Protein AF-A0A1C6HY52-F1 (afdb_monomer)

Sequence (71 aa):
MAWTDGNLASALTELEAVERRLEAGERSRDLKQAAQHAYNSAYVNENPAQAEWRREILERAQHVIDACLKQ

pLDDT: mean 91.7, std 6.77, range [56.25, 97.56]

Radius of gyration: 11.92 Å; Cα contacts (8 Å, |Δi|>4): 67; chains: 1; bounding box: 28×23×33 Å

Nearest PDB structures (foldseek):
  6w3i-assembly1_A  TM=6.322E-01  e=5.863E+00  Homo sapiens
  8jxh-assembly1_D  TM=3.780E-01  e=3.256E+00  Rattus norvegicus

Secondary structure (DSSP, 8-state):
-PPPHHHHHHHHHHHHHHHHHHHTT---HHHHHHHHHHHHHHHT---GGGHHHHHHHHHHHHHHHHHHHT-

Structure (mmCIF, N/CA/C/O backbone):
data_AF-A0A1C6HY52-F1
#
_entry.id   AF-A0A1C6HY52-F1
#
loop_
_atom_site.group_PDB
_atom_site.id
_atom_site.type_symbol
_atom_site.label_atom_id
_atom_site.label_alt_id
_atom_site.label_comp_id
_atom_site.label_asym_id
_atom_site.label_entity_id
_atom_site.label_seq_id
_atom_site.pdbx_PDB_ins_code
_atom_site.Cartn_x
_atom_site.Cartn_y
_atom_site.Cartn_z
_atom_site.occupancy
_atom_site.B_iso_or_equiv
_atom_site.auth_seq_id
_atom_site.auth_comp_id
_atom_site.auth_asym_id
_atom_site.auth_atom_id
_atom_site.pdbx_PDB_model_num
ATOM 1 N N . MET A 1 1 ? 14.119 -5.508 -6.476 1.00 67.31 1 MET A N 1
ATOM 2 C CA . MET A 1 1 ? 13.757 -6.814 -7.088 1.00 67.31 1 MET A CA 1
ATOM 3 C C . MET A 1 1 ? 12.536 -6.596 -7.967 1.00 67.31 1 MET A C 1
ATOM 5 O O . MET A 1 1 ? 11.634 -5.909 -7.511 1.00 67.31 1 MET A O 1
ATOM 9 N N . ALA A 1 2 ? 12.516 -7.101 -9.203 1.00 82.69 2 ALA A N 1
ATOM 10 C CA . ALA A 1 2 ? 11.334 -6.982 -10.060 1.00 82.69 2 ALA A CA 1
ATOM 11 C C . ALA A 1 2 ? 10.225 -7.924 -9.574 1.00 82.69 2 ALA A C 1
ATOM 13 O O . ALA A 1 2 ? 10.506 -9.045 -9.139 1.00 82.69 2 ALA A O 1
ATOM 14 N N . TRP A 1 3 ? 8.977 -7.483 -9.674 1.00 86.94 3 TRP A N 1
ATOM 15 C CA . TRP A 1 3 ? 7.838 -8.355 -9.442 1.00 86.94 3 TRP A CA 1
ATOM 16 C C . TRP A 1 3 ? 7.663 -9.338 -10.602 1.00 86.94 3 TRP A C 1
ATOM 18 O O . TRP A 1 3 ? 7.900 -9.001 -11.761 1.00 86.94 3 TRP A O 1
ATOM 28 N N . THR A 1 4 ? 7.254 -10.558 -10.283 1.00 86.81 4 THR A N 1
ATOM 29 C CA . THR A 1 4 ? 6.615 -11.467 -11.230 1.00 86.81 4 THR A CA 1
ATOM 30 C C . THR A 1 4 ? 5.114 -11.190 -11.215 1.00 86.81 4 THR A C 1
ATOM 32 O O . THR A 1 4 ? 4.591 -10.670 -10.231 1.00 86.81 4 THR A O 1
ATOM 35 N N . ASP A 1 5 ? 4.388 -11.582 -12.259 1.00 80.69 5 ASP A N 1
ATOM 36 C CA . ASP A 1 5 ? 2.931 -11.378 -12.292 1.00 80.69 5 ASP A CA 1
ATOM 37 C C . ASP A 1 5 ? 2.236 -12.001 -11.068 1.00 80.69 5 ASP A C 1
ATOM 39 O O . ASP A 1 5 ? 1.324 -11.414 -10.489 1.00 80.69 5 ASP A O 1
ATOM 43 N N . GLY A 1 6 ? 2.730 -13.157 -10.607 1.00 81.62 6 GLY A N 1
ATOM 44 C CA . GLY A 1 6 ? 2.205 -13.838 -9.425 1.00 81.62 6 GLY A CA 1
ATOM 45 C C . GLY A 1 6 ? 2.457 -13.087 -8.116 1.00 81.62 6 GLY A C 1
ATOM 46 O O . GLY A 1 6 ? 1.551 -12.981 -7.295 1.00 81.62 6 GLY A O 1
ATOM 47 N N . ASN A 1 7 ? 3.661 -12.545 -7.902 1.00 85.62 7 ASN A N 1
ATOM 48 C CA . ASN A 1 7 ? 3.946 -11.839 -6.650 1.00 85.62 7 ASN A CA 1
ATOM 49 C C .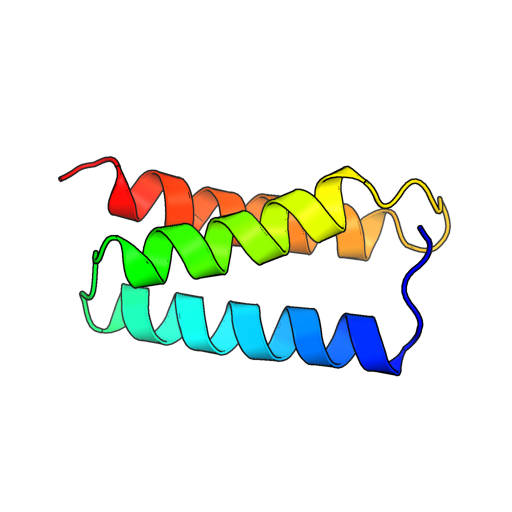 ASN A 1 7 ? 3.339 -10.422 -6.618 1.00 85.62 7 ASN A C 1
ATOM 51 O O . ASN A 1 7 ? 2.968 -9.963 -5.539 1.00 85.62 7 ASN A O 1
ATOM 55 N N . LEU A 1 8 ? 3.150 -9.778 -7.777 1.00 87.44 8 LEU A N 1
ATOM 56 C CA . LEU A 1 8 ? 2.406 -8.524 -7.896 1.00 87.44 8 LEU A CA 1
ATOM 57 C C . LEU A 1 8 ? 0.926 -8.735 -7.560 1.00 87.44 8 LEU A C 1
ATOM 59 O O . LEU A 1 8 ? 0.374 -7.997 -6.746 1.00 87.44 8 LEU A O 1
ATOM 63 N N . ALA A 1 9 ? 0.296 -9.766 -8.132 1.00 89.06 9 ALA A N 1
ATOM 64 C CA . ALA A 1 9 ? -1.104 -10.085 -7.859 1.00 89.06 9 ALA A CA 1
ATOM 65 C C . ALA A 1 9 ? -1.350 -10.381 -6.371 1.00 89.06 9 ALA A C 1
ATOM 67 O O . ALA A 1 9 ? -2.322 -9.886 -5.793 1.00 89.06 9 ALA A O 1
ATOM 68 N N . SER A 1 10 ? -0.447 -11.129 -5.728 1.00 87.25 10 SER A N 1
ATOM 69 C CA . SER A 1 10 ? -0.517 -11.364 -4.282 1.00 87.25 10 SER A CA 1
ATOM 70 C C . SER A 1 10 ? -0.391 -10.066 -3.483 1.00 87.25 10 SER A C 1
ATOM 72 O O . SER A 1 10 ? -1.207 -9.828 -2.598 1.00 87.25 10 SER A O 1
ATOM 74 N N . ALA A 1 11 ? 0.568 -9.196 -3.823 1.00 87.00 11 ALA A N 1
ATOM 75 C CA . ALA A 1 11 ? 0.757 -7.920 -3.130 1.00 87.00 11 ALA A CA 1
ATOM 76 C C . ALA A 1 11 ? -0.476 -7.005 -3.240 1.00 87.00 11 ALA A C 1
ATOM 78 O O . ALA A 1 11 ? -0.881 -6.399 -2.250 1.00 87.00 11 ALA A O 1
ATOM 79 N N . LEU A 1 12 ? -1.103 -6.940 -4.419 1.00 91.81 12 LEU A N 1
ATOM 80 C CA . LEU A 1 12 ? -2.336 -6.175 -4.631 1.00 91.81 12 LEU A CA 1
ATOM 81 C C . LEU A 1 12 ? -3.515 -6.765 -3.847 1.00 91.81 12 LEU A C 1
ATOM 83 O O . LEU A 1 12 ? -4.250 -6.020 -3.205 1.00 91.81 12 LEU A O 1
ATOM 87 N N . THR A 1 13 ? -3.659 -8.094 -3.830 1.00 92.62 13 THR A N 1
ATOM 88 C CA . THR A 1 13 ? -4.723 -8.780 -3.074 1.00 92.62 13 THR A CA 1
ATOM 89 C C . THR A 1 13 ? -4.587 -8.546 -1.567 1.00 92.62 13 THR A C 1
ATOM 91 O O . THR A 1 13 ? -5.575 -8.287 -0.878 1.00 92.62 13 THR A O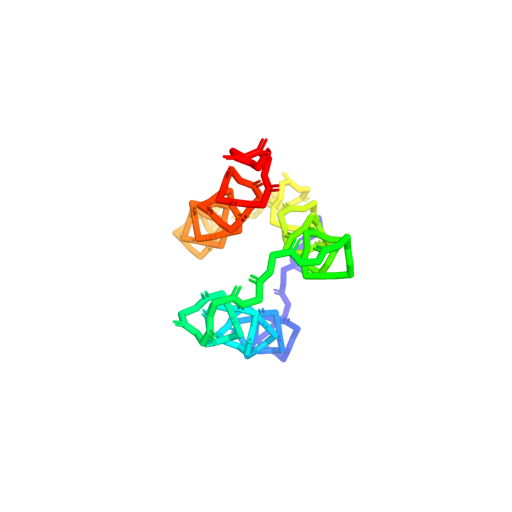 1
ATOM 94 N N . GLU A 1 14 ? -3.364 -8.620 -1.038 1.00 90.94 14 GLU A N 1
ATOM 95 C CA . GLU A 1 14 ? -3.084 -8.311 0.366 1.00 90.94 14 GLU A CA 1
ATOM 96 C C . GLU A 1 14 ? -3.416 -6.852 0.690 1.00 90.94 14 GLU A C 1
ATOM 98 O O . GLU A 1 14 ? -4.044 -6.577 1.714 1.00 90.94 14 GLU A O 1
ATOM 103 N N . LEU A 1 15 ? -3.047 -5.922 -0.196 1.00 95.00 15 LEU A N 1
ATOM 104 C CA . LEU A 1 15 ? -3.313 -4.498 -0.016 1.00 95.00 15 LEU A CA 1
ATOM 105 C C . LEU A 1 15 ? -4.815 -4.187 -0.027 1.00 95.00 15 LEU A C 1
ATOM 107 O O . LEU A 1 15 ? -5.287 -3.482 0.860 1.00 95.00 15 LEU A O 1
ATOM 111 N N . GLU A 1 16 ? -5.581 -4.791 -0.938 1.00 96.00 16 GLU A N 1
ATOM 112 C CA . GLU A 1 16 ? -7.047 -4.688 -0.948 1.00 96.00 16 GLU A CA 1
ATOM 113 C C . GLU A 1 16 ? -7.675 -5.211 0.350 1.00 96.00 16 GLU A C 1
ATOM 115 O O . GLU A 1 16 ? -8.612 -4.617 0.886 1.00 96.00 16 GLU A O 1
ATOM 120 N N . ALA A 1 17 ? -7.178 -6.332 0.882 1.00 95.62 17 ALA A N 1
ATOM 121 C CA . ALA A 1 17 ? -7.680 -6.879 2.139 1.00 95.62 17 ALA A CA 1
ATOM 122 C C . ALA A 1 17 ? -7.390 -5.942 3.324 1.00 95.62 17 ALA A C 1
ATOM 124 O O . ALA A 1 17 ? -8.223 -5.788 4.221 1.00 95.62 17 ALA A O 1
ATOM 125 N N . VAL A 1 18 ? -6.218 -5.308 3.324 1.00 95.94 18 VAL A N 1
ATOM 126 C CA . VAL A 1 18 ? -5.813 -4.314 4.321 1.00 95.94 18 VAL A CA 1
ATOM 127 C C . VAL A 1 18 ? -6.681 -3.052 4.225 1.00 95.94 18 VAL A C 1
ATOM 129 O O . VAL A 1 18 ? -7.175 -2.572 5.244 1.00 95.94 18 VAL A O 1
ATOM 132 N N . GLU A 1 19 ? -6.947 -2.545 3.024 1.00 96.94 19 GLU A N 1
ATOM 133 C CA . GLU A 1 19 ? -7.823 -1.385 2.815 1.00 96.94 19 GLU A CA 1
ATOM 134 C C . GLU A 1 19 ? -9.254 -1.657 3.298 1.00 96.94 19 GLU A C 1
ATOM 136 O O . GLU A 1 19 ? -9.802 -0.863 4.060 1.00 96.94 19 GLU A O 1
ATOM 141 N N . ARG A 1 20 ? -9.832 -2.824 2.981 1.00 97.00 20 ARG A N 1
ATOM 142 C CA . ARG A 1 20 ? -11.174 -3.198 3.473 1.00 97.00 20 ARG A CA 1
ATOM 143 C C . ARG A 1 20 ? -11.257 -3.250 4.998 1.00 97.00 20 ARG A C 1
ATOM 145 O O . ARG A 1 20 ? -12.272 -2.880 5.585 1.00 97.00 20 ARG A O 1
ATOM 152 N N . ARG A 1 21 ? -10.201 -3.724 5.663 1.00 96.06 21 ARG A N 1
ATOM 153 C CA . ARG A 1 21 ? -10.125 -3.743 7.134 1.00 96.06 21 ARG A CA 1
ATOM 154 C C . ARG A 1 21 ? -10.050 -2.328 7.705 1.00 96.06 21 ARG A C 1
ATOM 156 O O . ARG A 1 21 ? -10.723 -2.043 8.695 1.00 96.06 21 ARG A O 1
ATOM 163 N N . LEU A 1 22 ? -9.296 -1.436 7.058 1.00 96.12 22 LEU A N 1
ATOM 164 C CA . LEU A 1 22 ? -9.254 -0.020 7.422 1.00 96.12 22 LEU A CA 1
ATOM 165 C C . LEU A 1 22 ? -10.634 0.640 7.284 1.00 96.12 22 LEU A C 1
ATOM 167 O O . LEU A 1 22 ? -11.068 1.351 8.191 1.00 96.12 22 LEU A O 1
ATOM 171 N N . GLU A 1 23 ? -11.339 0.379 6.181 1.00 95.94 23 GLU A N 1
ATOM 172 C CA . GLU A 1 23 ? -12.704 0.865 5.935 1.00 95.94 23 GLU A CA 1
ATOM 173 C C . GLU A 1 23 ? -13.702 0.342 6.975 1.00 95.94 23 GLU A C 1
ATOM 175 O O . GLU A 1 23 ? -14.569 1.086 7.434 1.00 95.94 23 GLU A O 1
ATOM 180 N N . ALA A 1 24 ? -13.531 -0.904 7.427 1.00 95.94 24 ALA A N 1
ATOM 181 C CA . ALA A 1 24 ? -14.287 -1.481 8.541 1.00 95.94 24 ALA A CA 1
ATOM 182 C C . ALA A 1 24 ? -13.938 -0.859 9.912 1.00 95.94 24 ALA A C 1
ATOM 184 O O . ALA A 1 24 ? -14.531 -1.215 10.931 1.00 95.94 24 ALA A O 1
ATOM 185 N N . GLY A 1 25 ? -12.991 0.082 9.950 1.00 93.38 25 GLY A N 1
ATOM 186 C CA . GLY A 1 25 ? -12.611 0.852 11.127 1.00 93.38 25 GLY A CA 1
ATOM 187 C C . GLY A 1 25 ? -11.435 0.274 11.908 1.00 93.38 25 GLY A C 1
ATOM 188 O O . GLY A 1 25 ? -11.045 0.868 12.917 1.00 93.38 25 GLY A O 1
ATOM 189 N N . GLU A 1 26 ? -10.845 -0.835 11.456 1.00 94.19 26 GLU A N 1
ATOM 190 C CA . GLU A 1 26 ? -9.653 -1.388 12.085 1.00 94.19 26 GLU A CA 1
ATOM 191 C C . GLU A 1 26 ? -8.480 -0.418 11.931 1.00 94.19 26 GLU A C 1
ATOM 193 O O . GLU A 1 26 ? -8.193 0.079 10.846 1.00 94.19 26 GLU A O 1
ATOM 198 N N . ARG A 1 27 ? -7.773 -0.151 13.029 1.00 93.31 27 ARG A N 1
ATOM 199 C CA . ARG A 1 27 ? -6.541 0.644 13.027 1.00 93.31 27 ARG A CA 1
ATOM 200 C C . ARG A 1 27 ? -5.511 -0.011 13.948 1.00 93.31 27 ARG A C 1
ATOM 202 O O . ARG A 1 27 ? -4.991 0.578 14.890 1.00 93.31 27 ARG A O 1
ATOM 209 N N . SER A 1 28 ? -5.288 -1.302 13.741 1.00 93.69 28 SER A N 1
ATOM 210 C CA . SER A 1 28 ? -4.397 -2.100 14.580 1.00 93.69 28 SER A CA 1
ATOM 211 C C . SER A 1 28 ? -2.932 -1.945 14.158 1.00 93.69 28 SER A C 1
ATOM 213 O O . SER A 1 28 ? -2.608 -1.543 13.035 1.00 93.69 28 SER A O 1
ATOM 215 N N . ARG A 1 29 ? -2.015 -2.317 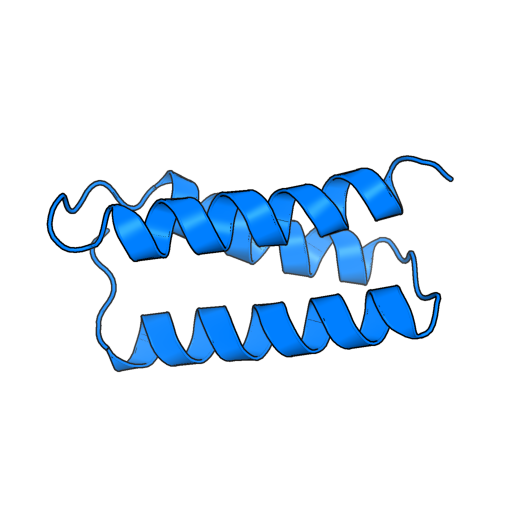15.059 1.00 93.62 29 ARG A N 1
ATOM 216 C CA . ARG A 1 29 ? -0.591 -2.443 14.721 1.00 93.62 29 ARG A CA 1
ATOM 217 C C . ARG A 1 29 ? -0.372 -3.471 13.608 1.00 93.62 29 ARG A C 1
ATOM 219 O O . ARG A 1 29 ? 0.484 -3.248 12.757 1.00 93.62 29 ARG A O 1
ATOM 226 N N . ASP A 1 30 ? -1.161 -4.541 13.601 1.00 94.00 30 ASP A N 1
ATOM 227 C CA . ASP A 1 30 ? -1.079 -5.605 12.600 1.00 94.00 30 ASP A CA 1
ATOM 228 C C . ASP A 1 30 ? -1.479 -5.090 11.217 1.00 94.00 30 ASP A C 1
ATOM 230 O O . ASP A 1 30 ? -0.796 -5.368 10.232 1.00 94.00 30 ASP A O 1
ATOM 234 N N . LEU A 1 31 ? -2.530 -4.267 11.146 1.00 94.56 31 LEU A N 1
ATOM 235 C CA . LEU A 1 31 ? -2.962 -3.625 9.908 1.00 94.56 31 LEU A CA 1
ATOM 236 C C . LEU A 1 31 ? -1.881 -2.693 9.353 1.00 94.56 31 LEU A C 1
ATOM 238 O O . LEU A 1 31 ? -1.521 -2.777 8.177 1.00 94.56 31 LEU A O 1
ATOM 242 N N . LYS A 1 32 ? -1.295 -1.860 10.222 1.00 95.38 32 LYS A N 1
ATOM 243 C CA . LYS A 1 32 ? -0.160 -1.003 9.861 1.00 95.38 32 LYS A CA 1
ATOM 244 C C . LYS A 1 32 ? 1.031 -1.826 9.368 1.00 95.38 32 LYS A C 1
ATOM 246 O O . LYS A 1 32 ? 1.675 -1.445 8.396 1.00 95.38 32 LYS A O 1
ATOM 251 N N . GLN A 1 33 ? 1.352 -2.933 10.035 1.00 95.25 33 GLN A N 1
ATOM 252 C CA . GLN A 1 33 ? 2.485 -3.780 9.669 1.00 95.25 33 GLN A CA 1
ATOM 253 C C . GLN A 1 33 ? 2.274 -4.461 8.311 1.00 95.25 33 GLN A C 1
ATOM 255 O O . GLN A 1 33 ? 3.215 -4.523 7.520 1.00 95.25 33 GLN A O 1
ATOM 260 N N . ALA A 1 34 ? 1.052 -4.912 8.016 1.00 94.25 34 ALA A N 1
ATOM 261 C CA . ALA A 1 34 ? 0.699 -5.461 6.710 1.00 94.25 34 ALA A CA 1
ATOM 262 C C . ALA A 1 34 ? 0.857 -4.410 5.595 1.00 94.25 34 ALA A C 1
ATOM 264 O O . ALA A 1 34 ? 1.519 -4.673 4.592 1.00 94.25 34 ALA A O 1
ATOM 265 N N . ALA A 1 35 ? 0.361 -3.186 5.811 1.00 95.38 35 ALA A N 1
ATOM 266 C CA . ALA A 1 35 ? 0.573 -2.079 4.877 1.00 95.38 35 ALA A CA 1
ATOM 267 C C . ALA A 1 35 ? 2.068 -1.742 4.704 1.00 95.38 35 ALA A C 1
ATOM 269 O O . ALA A 1 35 ? 2.548 -1.571 3.586 1.00 95.38 35 ALA A O 1
ATOM 270 N N . GLN A 1 36 ? 2.843 -1.718 5.793 1.00 95.50 36 GLN A N 1
ATOM 271 C CA . GLN A 1 36 ? 4.283 -1.450 5.745 1.00 95.50 36 GLN A CA 1
ATOM 272 C C . GLN A 1 36 ? 5.056 -2.516 4.957 1.00 95.50 36 GLN A C 1
ATOM 274 O O . GLN A 1 36 ? 6.025 -2.189 4.273 1.00 95.50 36 GLN A O 1
ATOM 279 N N . HIS A 1 37 ? 4.640 -3.781 5.034 1.00 93.19 37 HIS A N 1
ATOM 280 C CA . HIS A 1 37 ? 5.233 -4.855 4.242 1.00 93.19 37 HIS A CA 1
ATOM 281 C C . HIS A 1 37 ? 5.048 -4.607 2.736 1.00 93.19 37 HIS A C 1
ATOM 283 O O . HIS A 1 37 ? 6.030 -4.638 1.989 1.00 93.19 37 HIS A O 1
ATOM 289 N N . ALA A 1 38 ? 3.827 -4.268 2.308 1.00 92.50 38 ALA A N 1
ATOM 290 C CA . ALA A 1 38 ? 3.533 -3.914 0.918 1.00 92.50 38 ALA A CA 1
ATOM 291 C C . ALA A 1 38 ? 4.324 -2.675 0.463 1.00 92.50 38 ALA A C 1
ATOM 293 O O . ALA A 1 38 ? 4.964 -2.699 -0.591 1.00 92.50 38 ALA A O 1
ATOM 294 N N . TYR A 1 39 ? 4.368 -1.633 1.300 1.00 94.81 39 TYR A N 1
ATOM 295 C CA . TYR A 1 39 ? 5.148 -0.424 1.038 1.00 94.81 39 TYR A CA 1
ATOM 296 C C . TYR A 1 39 ? 6.630 -0.741 0.816 1.00 94.81 39 TYR A C 1
ATOM 298 O O . TYR A 1 39 ? 7.218 -0.320 -0.177 1.00 94.81 39 TYR A O 1
ATOM 306 N N . ASN A 1 40 ? 7.245 -1.519 1.711 1.00 93.12 40 ASN A N 1
ATOM 307 C CA . ASN A 1 40 ? 8.667 -1.847 1.623 1.00 93.12 40 ASN A CA 1
ATOM 308 C C . ASN A 1 40 ? 8.981 -2.691 0.379 1.00 93.12 40 ASN A C 1
ATOM 310 O O . ASN A 1 40 ? 9.997 -2.449 -0.272 1.00 93.12 40 ASN A O 1
ATOM 314 N N . SER A 1 41 ? 8.102 -3.635 0.023 1.00 90.62 41 SER A N 1
ATOM 315 C CA . SER A 1 41 ? 8.212 -4.432 -1.207 1.00 90.62 41 SER A CA 1
ATOM 316 C C . SER A 1 41 ? 8.202 -3.545 -2.458 1.00 90.62 41 SER A C 1
ATOM 318 O O . S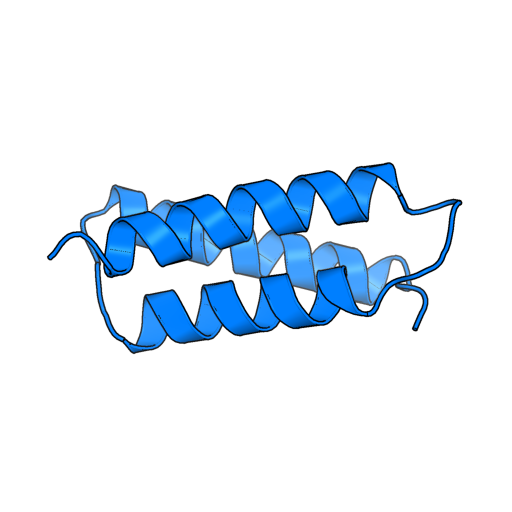ER A 1 41 ? 9.061 -3.688 -3.329 1.00 90.62 41 SER A O 1
ATOM 320 N N . ALA A 1 42 ? 7.292 -2.567 -2.519 1.00 91.81 42 ALA A N 1
ATOM 321 C CA . ALA A 1 42 ? 7.229 -1.606 -3.619 1.00 91.81 42 ALA A CA 1
ATOM 322 C C . ALA A 1 42 ? 8.408 -0.628 -3.621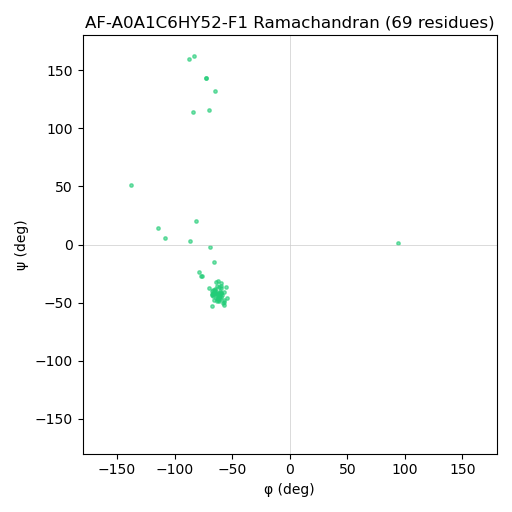 1.00 91.81 42 ALA A C 1
ATOM 324 O O . ALA A 1 42 ? 8.941 -0.288 -4.678 1.00 91.81 42 ALA A O 1
ATOM 325 N N . TYR A 1 43 ? 8.867 -0.199 -2.447 1.00 92.69 43 TYR A N 1
ATOM 326 C CA . TYR A 1 43 ? 9.956 0.762 -2.322 1.00 92.69 43 TYR A CA 1
ATOM 327 C C . TYR A 1 43 ? 11.257 0.245 -2.949 1.00 92.69 43 TYR A C 1
ATOM 329 O O . TYR A 1 43 ? 11.932 1.002 -3.649 1.00 92.69 43 TYR A O 1
ATOM 337 N N . VAL A 1 44 ? 11.560 -1.047 -2.762 1.00 91.88 44 VAL A N 1
ATOM 338 C CA . VAL A 1 44 ? 12.758 -1.720 -3.303 1.00 91.88 44 VAL A CA 1
ATOM 339 C C . VAL A 1 44 ? 12.577 -2.271 -4.727 1.00 91.88 44 VAL A C 1
ATOM 341 O O . VAL A 1 44 ? 13.478 -2.937 -5.258 1.00 91.88 44 VAL A O 1
ATOM 344 N N . ASN A 1 45 ? 11.418 -2.053 -5.359 1.00 88.31 45 ASN A N 1
ATOM 345 C CA . ASN A 1 45 ? 11.236 -2.352 -6.775 1.00 88.31 45 ASN A CA 1
ATOM 346 C C . ASN A 1 45 ? 11.752 -1.179 -7.621 1.00 88.31 45 ASN A C 1
ATOM 348 O O . ASN A 1 45 ? 11.207 -0.081 -7.598 1.00 88.31 45 ASN A O 1
ATOM 352 N N . GLU A 1 46 ? 12.813 -1.422 -8.384 1.00 88.50 46 GLU A N 1
ATOM 353 C CA . GLU A 1 46 ? 13.459 -0.423 -9.241 1.00 88.50 46 GLU A CA 1
ATOM 354 C C . GLU A 1 46 ? 13.199 -0.679 -10.731 1.00 88.50 46 GLU A C 1
ATOM 356 O O . GLU A 1 46 ? 13.766 0.002 -11.580 1.00 88.50 46 GLU A O 1
ATOM 361 N N . ASN A 1 47 ? 12.350 -1.658 -11.069 1.00 90.00 47 ASN A N 1
ATOM 362 C CA . ASN A 1 47 ? 12.051 -1.997 -12.454 1.00 90.00 47 ASN A CA 1
ATOM 363 C C . ASN A 1 47 ? 11.212 -0.885 -13.118 1.00 90.00 47 ASN A C 1
ATOM 365 O O . ASN A 1 47 ? 10.050 -0.703 -12.741 1.00 90.00 47 ASN A O 1
ATOM 369 N N . PRO A 1 48 ? 11.731 -0.181 -14.144 1.00 90.56 48 PRO A N 1
ATOM 370 C CA . PRO A 1 48 ? 11.005 0.909 -14.794 1.00 90.56 48 PRO A CA 1
ATOM 371 C C . PRO A 1 48 ? 9.707 0.455 -15.469 1.00 90.56 48 PRO A C 1
ATOM 373 O O . PRO A 1 48 ? 8.735 1.203 -15.484 1.00 90.56 48 PRO A O 1
ATOM 376 N N . ALA A 1 49 ? 9.657 -0.786 -15.967 1.00 92.44 49 ALA A N 1
ATOM 377 C CA . ALA A 1 49 ? 8.450 -1.351 -16.576 1.00 92.44 49 ALA A CA 1
ATOM 378 C C . ALA A 1 49 ? 7.299 -1.535 -15.569 1.00 92.44 49 ALA A C 1
ATOM 380 O O . ALA A 1 49 ? 6.156 -1.727 -15.964 1.00 92.44 49 ALA A O 1
ATOM 381 N N . GLN A 1 50 ? 7.597 -1.477 -14.268 1.00 91.44 50 GLN A N 1
ATOM 382 C CA . GLN A 1 50 ? 6.639 -1.635 -13.173 1.00 91.44 50 GLN A CA 1
ATOM 383 C C . GLN A 1 50 ? 6.486 -0.348 -12.355 1.00 91.44 50 GLN A C 1
ATOM 385 O O . GLN A 1 50 ? 5.937 -0.379 -11.257 1.00 91.44 50 GLN A O 1
ATOM 390 N N . ALA A 1 51 ? 6.962 0.791 -12.869 1.00 93.44 51 ALA A N 1
ATOM 391 C CA . ALA A 1 51 ? 6.938 2.062 -12.149 1.00 93.44 51 ALA A CA 1
ATOM 392 C C . ALA A 1 51 ? 5.516 2.513 -11.776 1.00 93.44 51 ALA A C 1
ATOM 394 O O . ALA A 1 51 ? 5.317 3.112 -10.720 1.00 93.44 51 ALA A O 1
ATOM 395 N N . GLU A 1 52 ? 4.528 2.206 -12.618 1.00 94.69 52 GLU A N 1
ATOM 396 C CA . GLU A 1 52 ? 3.127 2.523 -12.348 1.00 94.69 52 GLU A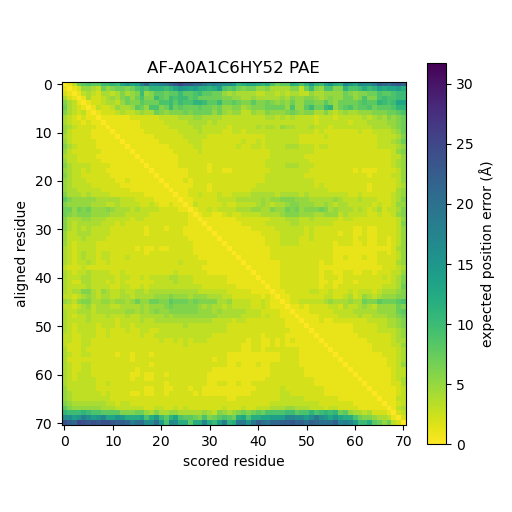 CA 1
ATOM 397 C C . GLU A 1 52 ? 2.577 1.704 -11.179 1.00 94.69 52 GLU A C 1
ATOM 399 O O . GLU A 1 52 ? 2.143 2.288 -10.188 1.00 94.69 52 GLU A O 1
ATOM 404 N N . TRP A 1 53 ? 2.724 0.378 -11.232 1.00 93.94 53 TRP A N 1
ATOM 405 C CA . TRP A 1 53 ? 2.361 -0.520 -10.134 1.00 93.94 53 TRP A CA 1
ATOM 406 C C . TRP A 1 53 ? 3.081 -0.176 -8.832 1.00 93.94 53 TRP A C 1
ATOM 408 O O . TRP A 1 53 ? 2.491 -0.192 -7.755 1.00 93.94 53 TRP A O 1
ATOM 418 N N . ARG A 1 54 ? 4.368 0.174 -8.926 1.00 94.69 54 ARG A N 1
ATOM 419 C CA . ARG A 1 54 ? 5.162 0.621 -7.782 1.00 94.69 54 ARG A CA 1
ATOM 420 C C . ARG A 1 54 ? 4.521 1.830 -7.117 1.00 94.69 54 ARG A C 1
ATOM 422 O O . ARG A 1 54 ? 4.352 1.829 -5.903 1.00 94.69 54 ARG A O 1
ATOM 429 N N . ARG A 1 55 ? 4.207 2.863 -7.900 1.00 95.88 55 ARG A N 1
ATOM 430 C CA . ARG A 1 55 ? 3.596 4.093 -7.394 1.00 95.88 55 ARG A CA 1
ATOM 431 C C . ARG A 1 55 ? 2.242 3.809 -6.751 1.00 95.88 55 ARG A C 1
ATOM 433 O O . ARG A 1 55 ? 2.026 4.250 -5.631 1.00 95.88 55 ARG A O 1
ATOM 440 N N . GLU A 1 56 ? 1.393 3.030 -7.414 1.00 95.69 56 GLU A N 1
ATOM 441 C CA . GLU A 1 56 ? 0.071 2.677 -6.892 1.00 95.69 56 GLU A CA 1
ATOM 442 C C . GLU A 1 56 ? 0.167 1.984 -5.525 1.00 95.69 56 GLU A C 1
ATOM 444 O O . GLU A 1 56 ? -0.475 2.406 -4.563 1.00 95.69 56 GLU A O 1
ATOM 449 N N . ILE A 1 57 ? 1.018 0.958 -5.405 1.00 95.44 57 ILE A N 1
ATOM 450 C CA . ILE A 1 57 ? 1.184 0.220 -4.147 1.00 95.44 57 ILE A CA 1
ATOM 451 C C . ILE A 1 57 ? 1.764 1.123 -3.052 1.00 95.44 57 ILE A C 1
ATOM 453 O O . ILE A 1 57 ? 1.317 1.045 -1.909 1.00 95.44 57 ILE A O 1
ATOM 457 N N . LEU A 1 58 ? 2.727 1.995 -3.378 1.00 96.31 58 LEU A N 1
ATOM 458 C CA . LEU A 1 58 ? 3.286 2.948 -2.412 1.00 96.31 58 LEU A CA 1
ATOM 459 C C . LEU A 1 58 ? 2.217 3.908 -1.882 1.00 96.31 58 LEU A C 1
ATOM 461 O O . LEU A 1 58 ? 2.114 4.083 -0.671 1.00 96.31 58 LEU A O 1
ATOM 465 N N . GLU A 1 59 ? 1.419 4.506 -2.766 1.00 97.56 59 GLU A N 1
ATOM 466 C CA . GLU A 1 59 ? 0.373 5.467 -2.397 1.00 97.56 59 GLU A CA 1
ATOM 467 C C . GLU A 1 59 ? -0.706 4.817 -1.520 1.00 97.56 59 GLU A C 1
ATOM 469 O O . GLU A 1 59 ? -1.033 5.326 -0.444 1.00 97.56 59 GLU A O 1
ATOM 474 N N . ARG A 1 60 ? -1.203 3.650 -1.935 1.00 97.50 60 ARG A N 1
ATOM 475 C CA . ARG A 1 60 ? -2.228 2.882 -1.213 1.00 97.50 60 ARG A CA 1
ATOM 476 C C . ARG A 1 60 ? -1.737 2.390 0.148 1.00 97.50 60 ARG A C 1
ATOM 478 O O . ARG A 1 60 ? -2.405 2.576 1.165 1.00 97.50 60 ARG A O 1
ATOM 485 N N . ALA A 1 61 ? -0.531 1.826 0.210 1.00 96.94 61 ALA A N 1
ATOM 486 C CA . ALA A 1 61 ? 0.050 1.376 1.47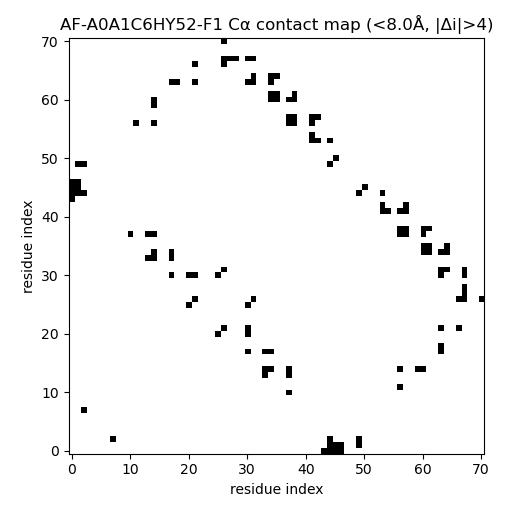2 1.00 96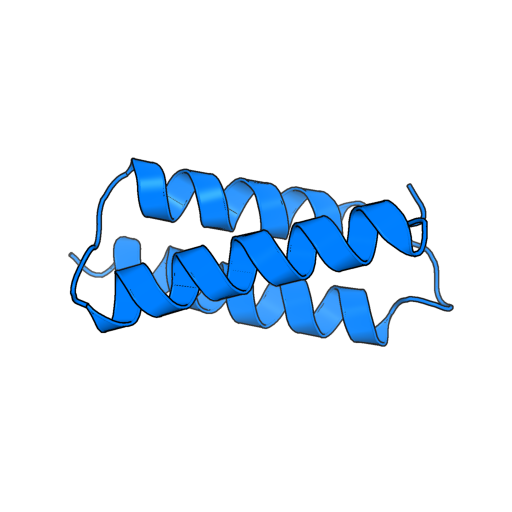.94 61 ALA A CA 1
ATOM 487 C C . ALA A 1 61 ? 0.319 2.546 2.431 1.00 96.94 61 ALA A C 1
ATOM 489 O O . ALA A 1 61 ? 0.024 2.442 3.625 1.00 96.94 61 ALA A O 1
ATOM 490 N N . GLN A 1 62 ? 0.823 3.674 1.919 1.00 97.00 62 GLN A N 1
ATOM 491 C CA . GLN A 1 62 ? 1.052 4.878 2.718 1.00 97.00 62 GLN A CA 1
ATOM 492 C C . GLN A 1 62 ? -0.253 5.414 3.313 1.00 97.00 62 GLN A C 1
ATOM 494 O O . GLN A 1 62 ? -0.280 5.757 4.494 1.00 97.00 62 GLN A O 1
ATOM 499 N N . HIS A 1 63 ? -1.346 5.416 2.541 1.00 96.69 63 HIS A N 1
ATOM 500 C CA . HIS A 1 63 ? -2.660 5.826 3.035 1.00 96.69 63 HIS A CA 1
ATOM 501 C C . HIS A 1 63 ? -3.070 5.044 4.293 1.00 96.69 63 HIS A C 1
ATOM 503 O O . HIS A 1 63 ? -3.479 5.640 5.293 1.00 96.69 63 HIS A O 1
ATOM 509 N N . VAL A 1 64 ? -2.900 3.718 4.279 1.00 96.19 64 VAL A N 1
ATOM 510 C CA . VAL A 1 64 ? -3.234 2.873 5.433 1.00 96.19 64 VAL A CA 1
ATOM 511 C C . VAL A 1 64 ? -2.300 3.131 6.616 1.00 96.19 64 VAL A C 1
ATOM 513 O O . VAL A 1 64 ? -2.763 3.232 7.756 1.00 96.19 64 VAL A O 1
ATOM 516 N N . ILE A 1 65 ? -0.994 3.263 6.365 1.00 96.50 65 ILE A N 1
ATOM 517 C CA . ILE A 1 65 ? 0.004 3.564 7.403 1.00 96.50 65 ILE A CA 1
ATOM 518 C C . ILE A 1 65 ? -0.353 4.869 8.122 1.00 96.50 65 ILE A C 1
ATOM 520 O O . ILE A 1 65 ? -0.389 4.901 9.356 1.00 96.50 65 ILE A O 1
ATOM 524 N N . ASP A 1 66 ? -0.669 5.918 7.364 1.00 96.12 66 ASP A N 1
ATOM 525 C CA . ASP A 1 66 ? -1.042 7.228 7.896 1.00 96.12 66 ASP A CA 1
ATOM 526 C C . ASP A 1 66 ? -2.357 7.169 8.672 1.00 96.12 66 ASP A C 1
ATOM 528 O O . ASP A 1 66 ? -2.476 7.759 9.748 1.00 96.12 66 ASP A O 1
ATOM 532 N N . ALA A 1 67 ? -3.348 6.433 8.165 1.00 94.00 67 ALA A N 1
ATOM 533 C CA . ALA A 1 67 ? -4.627 6.262 8.843 1.00 94.00 67 ALA A CA 1
ATOM 534 C C . ALA A 1 67 ? -4.489 5.516 10.181 1.00 94.00 67 ALA A C 1
ATOM 536 O O . ALA A 1 67 ? -5.213 5.821 11.131 1.00 94.00 67 ALA A O 1
ATOM 537 N N . CYS A 1 68 ? -3.533 4.588 10.286 1.00 92.31 68 CYS A N 1
ATOM 538 C CA . CYS A 1 68 ? -3.217 3.900 11.538 1.00 92.31 68 CYS A CA 1
ATOM 539 C C . CYS A 1 68 ? -2.416 4.773 12.521 1.00 92.31 68 CYS A C 1
ATOM 541 O O . CYS A 1 68 ? -2.504 4.549 13.728 1.00 92.31 68 CYS A O 1
ATOM 543 N N . LEU A 1 69 ? -1.635 5.743 12.024 1.00 85.38 69 LEU A N 1
ATOM 544 C CA . LEU A 1 69 ? -0.828 6.677 12.824 1.00 85.38 69 LEU A CA 1
ATOM 545 C C . LEU A 1 69 ? -1.631 7.833 13.438 1.00 85.38 69 LEU A C 1
ATOM 547 O O . LEU A 1 69 ? -1.181 8.411 14.420 1.00 85.38 69 LEU A O 1
ATOM 551 N N . LYS A 1 70 ? -2.787 8.188 12.867 1.00 75.44 70 LYS A N 1
ATOM 552 C CA . LYS A 1 70 ? -3.648 9.298 13.326 1.00 75.44 70 LYS A CA 1
ATOM 553 C C . LYS A 1 70 ? -4.569 8.944 14.513 1.00 75.44 70 LYS A C 1
ATOM 555 O O . LYS A 1 70 ? -5.579 9.617 14.704 1.00 75.44 70 LYS A O 1
ATOM 560 N N . GLN A 1 71 ? -4.252 7.894 15.271 1.00 56.25 71 GLN A N 1
ATOM 561 C CA . GLN A 1 71 ? -4.926 7.536 16.530 1.00 56.25 71 GLN A CA 1
ATOM 562 C C . GLN A 1 71 ? -4.190 8.119 17.728 1.00 56.25 71 GLN A C 1
ATOM 564 O O . GLN A 1 71 ? -4.886 8.484 18.697 1.00 56.25 71 GLN A O 1
#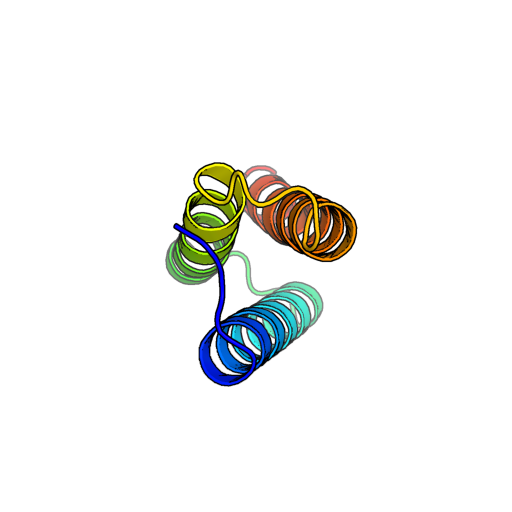

Mean predicted aligned error: 3.25 Å

Solvent-accessible surface area (backbone atoms only — not comparable to full-atom values): 3862 Å² total; per-residue (Å²): 89,74,77,49,77,68,59,45,53,50,49,51,51,53,48,53,54,48,50,52,40,42,74,74,65,54,60,44,71,66,53,30,49,54,25,48,51,47,24,53,57,28,69,54,39,77,44,74,95,43,48,65,63,32,49,52,44,34,55,56,20,45,53,49,36,51,62,37,68,75,114

Foldseek 3Di:
DADDPVRLVVLVVLLVVLVVCVVVVDLDPVSLVSLVVQLVVLVPHPDPVCVVSSVVSNVSSVVSNVSSVVD